Protein AF-A0AAJ1X302-F1 (afdb_monomer_lite)

Sequence (170 aa):
MLLPDTAALRALATTYHDRAADLRDEAAALVARAAGAPWQGAAAEAMRAAAQAAADRMHATADGHTDTGAALTQHAAQVEATLELIAGLRQRFLELAASVGATLVDVAGDVLDAAGALGDTAGDAVGGLGELVGLGGDDAAAELRERLSRIRVPAPGDPAWLDLDVPGLR

Foldseek 3Di:
DDQDDLVVLLVLLVVLLVQLVVLLVVLVVLLVVLVPDPDDDPVSVVSNVVSNVSSVVSNVSSVVSNVSSVVSNVVSVVSVVVVVVVVVVVVVVVVVVVVVVVVVVVVVVVVVVVVVVVVVVPPDDPPCVVVVVVDDPPNVVVVV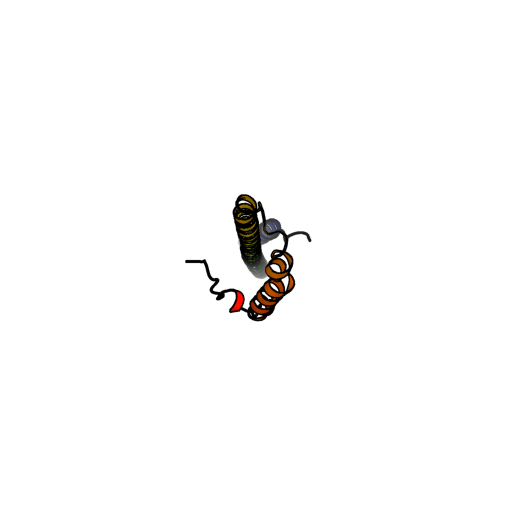VVVVVPPPDDDPPDPVVVVDDDPPDD

Structure (mmCIF, N/CA/C/O backbone):
data_AF-A0AAJ1X302-F1
#
_entry.id   AF-A0AAJ1X302-F1
#
loop_
_atom_site.group_PDB
_atom_site.id
_atom_site.type_symbol
_atom_site.label_atom_id
_atom_site.label_alt_id
_atom_site.label_comp_id
_atom_site.label_asym_id
_atom_site.label_entity_id
_atom_site.label_seq_id
_atom_site.pdbx_PDB_ins_code
_atom_site.Cartn_x
_atom_site.Cartn_y
_atom_site.Cartn_z
_atom_site.occupancy
_atom_site.B_iso_or_equiv
_atom_site.auth_seq_id
_atom_site.auth_comp_id
_atom_site.auth_asym_id
_atom_site.auth_atom_id
_atom_site.pdbx_PDB_model_num
ATOM 1 N N . MET A 1 1 ? 14.353 13.727 -20.795 1.00 42.53 1 MET A N 1
ATOM 2 C CA . MET A 1 1 ? 13.364 12.764 -20.271 1.00 42.53 1 MET A CA 1
ATOM 3 C C . MET A 1 1 ? 13.966 12.168 -19.010 1.00 42.53 1 MET A C 1
ATOM 5 O O . MET A 1 1 ? 15.014 11.548 -19.117 1.00 42.53 1 MET A O 1
ATOM 9 N N . LEU A 1 2 ? 13.411 12.457 -17.832 1.00 50.25 2 LEU A N 1
ATOM 10 C CA . LEU A 1 2 ? 13.820 11.784 -16.594 1.00 50.25 2 LEU A CA 1
ATOM 11 C C . LEU A 1 2 ? 13.250 10.364 -16.642 1.00 50.25 2 LEU A C 1
ATOM 13 O O . LEU A 1 2 ? 12.059 10.207 -16.907 1.00 50.25 2 LEU A O 1
ATOM 17 N N . LEU A 1 3 ? 14.092 9.346 -16.461 1.00 65.75 3 LEU A N 1
ATOM 18 C CA . LEU A 1 3 ? 13.602 7.982 -16.278 1.00 65.75 3 LEU A CA 1
ATOM 19 C C . LEU A 1 3 ? 12.711 7.924 -15.021 1.00 65.75 3 LEU A C 1
ATOM 21 O O . LEU A 1 3 ? 12.997 8.633 -14.053 1.00 65.75 3 LEU A O 1
ATOM 25 N N . PRO A 1 4 ? 11.643 7.112 -15.024 1.00 75.88 4 PRO A N 1
ATOM 26 C CA . PRO A 1 4 ? 10.835 6.885 -13.832 1.00 75.88 4 PRO A CA 1
ATOM 27 C C . PRO A 1 4 ? 11.677 6.232 -12.724 1.00 75.88 4 PRO A C 1
ATOM 29 O O . PRO A 1 4 ? 12.363 5.239 -12.963 1.00 75.88 4 PRO A O 1
ATOM 32 N N . ASP A 1 5 ? 11.622 6.795 -11.515 1.00 90.44 5 ASP A N 1
ATOM 33 C CA . ASP A 1 5 ? 12.376 6.317 -10.351 1.00 90.44 5 ASP A CA 1
ATOM 34 C C . ASP A 1 5 ? 11.626 5.171 -9.651 1.00 90.44 5 ASP A C 1
ATOM 36 O O . ASP A 1 5 ? 10.766 5.372 -8.787 1.00 90.44 5 ASP A O 1
ATOM 40 N N . THR A 1 6 ? 11.935 3.938 -10.051 1.00 94.00 6 THR A N 1
ATOM 41 C CA . THR A 1 6 ? 11.319 2.727 -9.487 1.00 94.00 6 THR A CA 1
ATOM 42 C C . THR A 1 6 ? 11.787 2.450 -8.059 1.00 94.00 6 THR A C 1
ATOM 44 O O . THR A 1 6 ? 11.059 1.817 -7.291 1.00 94.00 6 THR A O 1
ATOM 47 N N . ALA A 1 7 ? 12.953 2.968 -7.658 1.00 93.31 7 ALA A N 1
ATOM 48 C CA . ALA A 1 7 ? 13.430 2.882 -6.283 1.00 93.31 7 ALA A CA 1
ATOM 49 C C . ALA A 1 7 ? 12.582 3.763 -5.356 1.00 93.31 7 ALA A C 1
ATOM 51 O O . ALA A 1 7 ? 12.164 3.299 -4.294 1.00 93.31 7 ALA A O 1
ATOM 52 N N . ALA A 1 8 ? 12.239 4.981 -5.786 1.00 94.56 8 ALA A N 1
ATOM 53 C CA . ALA A 1 8 ? 11.316 5.848 -5.055 1.00 94.56 8 ALA A CA 1
ATOM 54 C C . ALA A 1 8 ? 9.921 5.216 -4.901 1.00 94.56 8 ALA A C 1
ATOM 56 O O . ALA A 1 8 ? 9.347 5.264 -3.812 1.00 94.56 8 ALA A O 1
ATOM 57 N N . LEU A 1 9 ? 9.392 4.565 -5.947 1.00 94.75 9 LEU A N 1
ATOM 58 C CA . LEU A 1 9 ? 8.108 3.849 -5.868 1.00 94.75 9 LEU A CA 1
ATOM 59 C C . LEU A 1 9 ? 8.138 2.710 -4.841 1.00 94.75 9 LEU A C 1
ATOM 61 O O . LEU A 1 9 ? 7.193 2.560 -4.067 1.00 94.75 9 LEU A O 1
ATOM 65 N N . ARG A 1 10 ? 9.227 1.934 -4.791 1.00 96.38 10 ARG A N 1
ATOM 66 C CA . ARG A 1 10 ? 9.392 0.874 -3.784 1.00 96.38 10 ARG A CA 1
ATOM 67 C C . ARG A 1 10 ? 9.532 1.422 -2.371 1.00 96.38 10 ARG A C 1
ATOM 69 O O . ARG A 1 10 ? 8.910 0.890 -1.462 1.00 96.38 10 ARG A O 1
ATOM 76 N N . ALA A 1 11 ? 10.305 2.489 -2.182 1.00 96.88 11 ALA A N 1
ATOM 77 C CA . ALA A 1 11 ? 10.436 3.130 -0.875 1.00 96.88 11 ALA A CA 1
ATOM 78 C C . ALA A 1 11 ? 9.080 3.652 -0.368 1.00 96.88 11 ALA A C 1
ATOM 80 O O . ALA A 1 11 ? 8.740 3.501 0.810 1.00 96.88 11 ALA A O 1
ATOM 81 N N . LEU A 1 12 ? 8.269 4.210 -1.271 1.00 97.50 12 LEU A N 1
ATOM 82 C CA . LEU A 1 12 ? 6.906 4.618 -0.956 1.00 97.50 12 LEU A CA 1
ATOM 83 C C . LEU A 1 12 ? 6.019 3.414 -0.609 1.00 97.50 12 LEU A C 1
ATOM 85 O O . LEU A 1 12 ? 5.278 3.481 0.368 1.00 97.50 12 LEU A O 1
ATOM 89 N N . ALA A 1 13 ? 6.120 2.304 -1.346 1.00 97.88 13 ALA A N 1
ATOM 90 C CA . ALA A 1 13 ? 5.398 1.070 -1.032 1.00 97.88 13 ALA A CA 1
ATOM 91 C C . ALA A 1 13 ? 5.735 0.540 0.373 1.00 97.88 13 ALA A C 1
ATOM 93 O O . ALA A 1 13 ? 4.824 0.248 1.147 1.00 97.88 13 ALA A O 1
ATOM 94 N N . THR A 1 14 ? 7.022 0.497 0.736 1.00 97.88 14 THR A N 1
ATOM 95 C CA . THR A 1 14 ? 7.468 0.142 2.094 1.00 97.88 14 THR A CA 1
ATOM 96 C C . THR A 1 14 ? 6.849 1.066 3.136 1.00 97.88 14 THR A C 1
ATOM 98 O O . THR A 1 14 ? 6.294 0.591 4.118 1.00 97.88 14 THR A O 1
ATOM 101 N N . THR A 1 15 ? 6.836 2.378 2.877 1.00 98.38 15 THR A N 1
ATOM 102 C CA . THR A 1 15 ? 6.214 3.353 3.786 1.00 98.38 15 THR A CA 1
ATOM 103 C C . THR A 1 15 ? 4.730 3.046 4.017 1.00 98.38 15 THR A C 1
ATOM 105 O O . THR A 1 15 ? 4.259 3.118 5.148 1.00 98.38 15 THR A O 1
ATOM 108 N N . TYR A 1 16 ? 3.976 2.679 2.977 1.00 98.31 16 TYR A N 1
ATOM 109 C CA . TYR A 1 16 ? 2.571 2.284 3.127 1.00 98.31 16 TYR A CA 1
ATOM 110 C C . TYR A 1 16 ? 2.404 1.004 3.956 1.00 98.31 16 TYR A C 1
ATOM 112 O O . TYR A 1 16 ? 1.493 0.932 4.780 1.00 98.31 16 TYR A O 1
ATOM 120 N N . HIS A 1 17 ? 3.282 0.015 3.776 1.00 97.69 17 HIS A N 1
ATOM 121 C CA . HIS A 1 17 ? 3.260 -1.207 4.580 1.00 97.69 17 HIS A CA 1
ATOM 122 C C . HIS A 1 17 ? 3.569 -0.937 6.055 1.00 97.69 17 HIS A C 1
ATOM 124 O O . HIS A 1 17 ? 2.838 -1.427 6.916 1.00 97.69 17 HIS A O 1
ATOM 130 N N . ASP A 1 18 ? 4.568 -0.102 6.341 1.00 98.25 18 ASP A N 1
ATOM 131 C CA . ASP A 1 18 ? 4.910 0.298 7.708 1.00 98.25 18 ASP A CA 1
ATOM 132 C C . ASP A 1 18 ? 3.732 1.029 8.368 1.00 98.25 18 ASP A C 1
ATOM 134 O O . ASP A 1 18 ? 3.315 0.684 9.469 1.00 98.25 18 ASP A O 1
ATOM 138 N N . ARG A 1 19 ? 3.090 1.964 7.652 1.00 98.44 19 ARG A N 1
ATOM 139 C CA . ARG A 1 19 ? 1.897 2.668 8.157 1.00 98.44 19 ARG A CA 1
ATOM 140 C C . ARG A 1 19 ? 0.708 1.747 8.391 1.00 98.44 19 ARG A C 1
ATOM 142 O O . ARG A 1 19 ? -0.058 1.962 9.327 1.00 98.44 19 ARG A O 1
ATOM 149 N N . ALA A 1 20 ? 0.535 0.726 7.558 1.00 98.56 20 ALA A N 1
ATOM 150 C CA . ALA A 1 20 ? -0.490 -0.282 7.779 1.00 98.56 20 ALA A CA 1
ATOM 151 C C . ALA A 1 20 ? -0.211 -1.115 9.041 1.00 98.56 20 ALA A C 1
ATOM 153 O O . ALA A 1 20 ? -1.151 -1.474 9.747 1.00 98.56 20 ALA A O 1
ATOM 154 N N . ALA A 1 21 ? 1.056 -1.431 9.329 1.00 98.50 21 ALA A N 1
ATOM 155 C CA . ALA A 1 21 ? 1.445 -2.120 10.558 1.00 98.50 21 ALA A CA 1
ATOM 156 C C . ALA A 1 21 ? 1.204 -1.236 11.793 1.00 98.50 21 ALA A C 1
ATOM 158 O O . ALA A 1 21 ? 0.497 -1.671 12.701 1.00 98.50 21 ALA A O 1
ATOM 159 N N . ASP A 1 22 ? 1.659 0.023 11.760 1.00 98.69 22 ASP A N 1
ATOM 160 C CA . ASP A 1 22 ? 1.434 1.012 12.826 1.00 98.69 22 ASP A CA 1
ATOM 161 C C . ASP A 1 22 ? -0.061 1.111 13.192 1.00 98.69 22 ASP A C 1
ATOM 163 O O . ASP A 1 22 ? -0.441 1.025 14.359 1.00 98.69 22 ASP A O 1
ATOM 167 N N . LEU A 1 23 ? -0.940 1.225 12.187 1.00 98.69 23 LEU A N 1
ATOM 168 C CA . LEU A 1 23 ? -2.390 1.319 12.396 1.00 98.69 23 LEU A CA 1
ATOM 169 C C . LEU A 1 23 ? -2.988 0.072 13.059 1.00 98.69 23 LEU A C 1
ATOM 171 O O . LEU A 1 23 ? -3.909 0.193 13.870 1.00 98.69 23 LEU A O 1
ATOM 175 N N . ARG A 1 24 ? -2.499 -1.124 12.713 1.00 98.69 24 ARG A N 1
ATOM 176 C CA . ARG A 1 24 ? -2.963 -2.385 13.316 1.00 98.69 24 ARG A CA 1
ATOM 177 C C . ARG A 1 24 ? -2.517 -2.489 14.774 1.00 98.69 24 ARG A C 1
ATOM 179 O O . ARG A 1 24 ? -3.318 -2.877 15.627 1.00 98.69 24 ARG A O 1
ATOM 186 N N . ASP A 1 25 ? -1.295 -2.065 15.076 1.00 98.75 25 ASP A N 1
ATOM 187 C CA . ASP A 1 25 ? -0.777 -2.025 16.444 1.00 98.75 25 ASP A CA 1
ATOM 188 C C . ASP A 1 25 ? -1.533 -0.998 17.304 1.00 98.75 25 ASP A C 1
ATOM 190 O O . ASP A 1 25 ? -1.937 -1.296 18.433 1.00 98.75 25 ASP A O 1
ATOM 194 N N . GLU A 1 26 ? -1.810 0.191 16.763 1.00 98.75 26 GLU A N 1
ATOM 195 C CA . GLU A 1 26 ? -2.616 1.215 17.435 1.00 98.75 26 GLU A CA 1
ATOM 196 C C . GLU A 1 26 ? -4.054 0.746 17.701 1.00 98.75 26 GLU A C 1
ATOM 198 O O . GLU A 1 26 ? -4.583 0.960 18.801 1.00 98.75 26 GLU A O 1
ATOM 203 N N . ALA A 1 27 ? -4.674 0.068 16.730 1.00 98.75 27 ALA A N 1
ATOM 204 C CA . ALA A 1 27 ? -6.004 -0.518 16.860 1.00 98.75 27 ALA A CA 1
ATOM 205 C C . ALA A 1 27 ? -6.046 -1.572 17.979 1.00 98.75 27 ALA A C 1
ATOM 207 O O . ALA A 1 27 ? -6.908 -1.512 18.864 1.00 98.75 27 ALA A O 1
ATOM 208 N N . ALA A 1 28 ? -5.071 -2.485 18.003 1.00 98.75 28 ALA A N 1
ATOM 209 C CA . ALA A 1 28 ? -4.937 -3.489 19.053 1.00 98.75 28 ALA A CA 1
ATOM 210 C C . ALA A 1 28 ? -4.730 -2.843 20.434 1.00 98.75 28 ALA A C 1
ATOM 212 O O . ALA A 1 28 ? -5.397 -3.207 21.408 1.00 98.75 28 ALA A O 1
ATOM 213 N N . ALA A 1 29 ? -3.867 -1.828 20.522 1.00 98.75 29 ALA A N 1
ATOM 214 C CA . ALA A 1 29 ? -3.612 -1.098 21.758 1.00 98.75 29 ALA A CA 1
ATOM 215 C C . ALA A 1 29 ? -4.848 -0.330 22.257 1.00 98.75 29 ALA A C 1
ATOM 217 O O . ALA A 1 29 ? -5.048 -0.198 23.467 1.00 98.75 29 ALA A O 1
ATOM 218 N N . LEU A 1 30 ? -5.675 0.211 21.358 1.00 98.62 30 LEU A N 1
ATOM 219 C CA . LEU A 1 30 ? -6.929 0.880 21.711 1.00 98.62 30 LEU A CA 1
ATOM 220 C C . LEU A 1 30 ? -7.925 -0.099 22.337 1.00 98.62 30 LEU A C 1
ATOM 222 O O . LEU A 1 30 ? -8.454 0.174 23.418 1.00 98.62 30 LEU A O 1
ATOM 226 N N . VAL A 1 31 ? -8.140 -1.246 21.692 1.00 98.69 31 VAL A N 1
ATOM 227 C CA . VAL A 1 31 ? -9.042 -2.297 22.182 1.00 98.69 31 VAL A CA 1
ATOM 228 C C . VAL A 1 31 ? -8.560 -2.832 23.529 1.00 98.69 31 VAL A C 1
ATOM 230 O O . VAL A 1 31 ? -9.347 -2.914 24.473 1.00 98.69 31 VAL A O 1
ATOM 233 N N . ALA A 1 32 ? -7.261 -3.106 23.667 1.00 98.56 32 ALA A N 1
ATOM 234 C CA . ALA A 1 32 ? -6.673 -3.582 24.917 1.00 9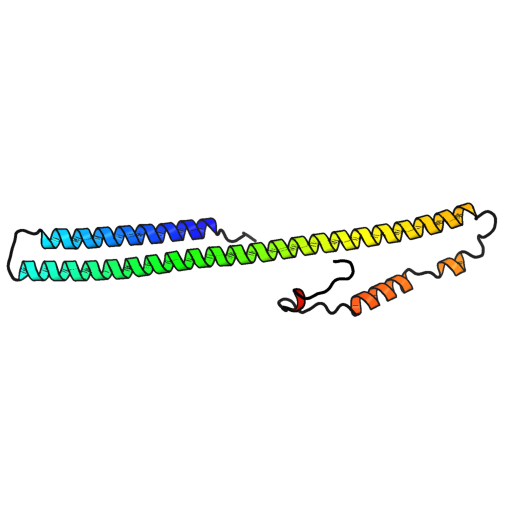8.56 32 ALA A CA 1
ATOM 235 C C . ALA A 1 32 ? -6.862 -2.580 26.070 1.00 98.56 32 ALA A C 1
ATOM 237 O O . ALA A 1 32 ? -7.264 -2.965 27.170 1.00 98.56 32 ALA A O 1
ATOM 238 N N . ARG A 1 33 ? -6.643 -1.280 25.823 1.00 98.31 33 ARG A N 1
ATOM 239 C CA . ARG A 1 33 ? -6.872 -0.223 26.824 1.00 98.31 33 ARG A CA 1
ATOM 240 C C . ARG A 1 33 ? -8.342 -0.112 27.224 1.00 98.31 33 ARG A C 1
ATOM 242 O O . ARG A 1 33 ? -8.636 0.034 28.408 1.00 98.31 33 ARG A O 1
ATOM 249 N N . ALA A 1 34 ? -9.262 -0.201 26.264 1.00 98.12 34 ALA A N 1
ATOM 250 C CA . ALA A 1 34 ? -10.696 -0.157 26.539 1.00 98.12 34 ALA A CA 1
ATOM 251 C C . ALA A 1 34 ? -11.172 -1.385 27.339 1.00 98.12 34 ALA A C 1
ATOM 253 O O . ALA A 1 34 ? -11.989 -1.254 28.254 1.00 98.12 34 ALA A O 1
ATOM 254 N N . ALA A 1 35 ? -10.636 -2.568 27.033 1.00 97.31 35 ALA A N 1
ATOM 255 C CA . ALA A 1 35 ? -10.924 -3.802 27.757 1.00 97.31 35 ALA A CA 1
ATOM 256 C C . ALA A 1 35 ? -10.367 -3.782 29.192 1.00 97.31 35 ALA A C 1
ATOM 258 O O . ALA A 1 35 ? -11.039 -4.244 30.112 1.00 97.31 35 ALA A O 1
ATOM 259 N N . GLY A 1 36 ? -9.178 -3.204 29.393 1.00 97.25 36 GLY A N 1
ATOM 260 C CA . GLY A 1 36 ? -8.514 -3.108 30.697 1.00 97.25 36 GLY A CA 1
ATOM 261 C C . GLY A 1 36 ? -9.070 -2.040 31.649 1.00 97.25 36 GLY A C 1
ATOM 262 O O . GLY A 1 36 ? -8.591 -1.930 32.777 1.00 97.25 36 GLY A O 1
ATOM 263 N N . ALA A 1 37 ? -10.053 -1.236 31.232 1.00 95.81 37 ALA A N 1
ATOM 264 C CA . ALA A 1 37 ? -10.625 -0.197 32.083 1.00 95.81 37 ALA A CA 1
ATOM 265 C C . ALA A 1 37 ? -11.372 -0.807 33.295 1.00 95.81 37 ALA A C 1
ATOM 267 O O . ALA A 1 37 ? -12.234 -1.669 33.104 1.00 95.81 37 ALA A O 1
ATOM 268 N N . PRO A 1 38 ? -11.111 -0.341 34.535 1.00 96.19 38 PRO A N 1
ATOM 269 C CA . PRO A 1 38 ? -11.587 -1.003 35.757 1.00 96.19 38 PRO A CA 1
ATOM 270 C C . PRO A 1 38 ? -13.075 -0.771 36.063 1.00 96.19 38 PRO A C 1
ATOM 272 O O . PRO A 1 38 ? -13.654 -1.459 36.904 1.00 96.19 38 PRO A O 1
ATOM 275 N N . TRP A 1 39 ? -13.701 0.215 35.420 1.00 93.56 39 TRP A N 1
ATOM 276 C CA . TRP A 1 39 ? -15.107 0.547 35.634 1.00 93.56 39 TRP A CA 1
ATOM 277 C C . TRP A 1 39 ? -16.064 -0.339 34.823 1.00 93.56 39 TRP A C 1
ATOM 279 O O . TRP A 1 39 ? -15.715 -0.901 33.784 1.00 93.56 39 TRP A O 1
ATOM 289 N N . GLN A 1 40 ? -17.292 -0.474 35.318 1.00 96.62 40 GLN A N 1
ATOM 290 C CA . GLN A 1 40 ? -18.312 -1.374 34.775 1.00 96.62 40 GLN A CA 1
ATOM 291 C C . GLN A 1 40 ? -19.645 -0.643 34.574 1.00 96.62 40 GLN A C 1
ATOM 293 O O . GLN A 1 40 ? -19.843 0.467 35.066 1.00 96.62 40 GLN A O 1
ATOM 298 N N . GLY A 1 41 ? -20.569 -1.289 33.860 1.00 97.50 41 GLY A N 1
ATOM 299 C CA . GLY A 1 41 ? -21.903 -0.767 33.560 1.00 97.50 41 GLY A CA 1
ATOM 300 C C . GLY A 1 41 ? -22.055 -0.296 32.113 1.00 97.50 41 GLY A C 1
ATOM 301 O O . GLY A 1 41 ? -21.147 -0.436 31.295 1.00 97.50 41 GLY A O 1
ATOM 302 N N . ALA A 1 42 ? -23.220 0.272 31.797 1.00 97.81 42 ALA A N 1
ATOM 303 C CA . ALA A 1 42 ? -23.598 0.620 30.424 1.00 97.81 42 ALA A CA 1
ATOM 304 C C . ALA A 1 42 ? -22.616 1.593 29.743 1.00 97.81 42 ALA A C 1
ATOM 306 O O . ALA A 1 42 ? -22.333 1.451 28.558 1.00 97.81 42 ALA A O 1
ATOM 307 N N . ALA A 1 43 ? -22.050 2.546 30.492 1.00 96.06 43 ALA A N 1
ATOM 308 C CA . ALA A 1 43 ? -21.058 3.480 29.960 1.00 96.06 43 ALA A CA 1
ATOM 309 C C . ALA A 1 43 ? -19.738 2.784 29.577 1.00 96.06 43 ALA A C 1
ATOM 311 O O . ALA A 1 43 ? -19.159 3.091 28.536 1.00 96.06 43 ALA A O 1
ATOM 312 N N . ALA A 1 44 ? -19.283 1.820 30.385 1.00 97.06 44 ALA A N 1
ATOM 313 C CA . ALA A 1 44 ? -18.084 1.042 30.084 1.00 97.06 44 ALA A CA 1
ATOM 314 C C . ALA A 1 44 ? -18.289 0.165 28.839 1.00 97.06 44 ALA A C 1
ATOM 316 O O . ALA A 1 44 ? -17.400 0.079 27.997 1.00 97.06 44 ALA A O 1
ATOM 317 N N . GLU A 1 45 ? -19.475 -0.428 28.690 1.00 98.06 45 GLU A N 1
ATOM 318 C CA . GLU A 1 45 ? -19.819 -1.220 27.507 1.00 98.06 45 GLU A CA 1
ATOM 319 C C . GLU A 1 45 ? -19.886 -0.362 26.238 1.00 98.06 45 GLU A C 1
ATOM 321 O O . GLU A 1 45 ? -19.277 -0.701 25.226 1.00 98.06 45 GLU A O 1
ATOM 326 N N . ALA A 1 46 ? -20.530 0.807 26.312 1.00 98.19 46 ALA A N 1
ATOM 327 C CA . ALA A 1 46 ? -20.574 1.754 25.200 1.00 98.19 46 ALA A CA 1
ATOM 328 C C . ALA A 1 46 ? -19.168 2.211 24.770 1.00 98.19 46 ALA A C 1
ATOM 330 O O . ALA A 1 46 ? -18.881 2.299 23.578 1.00 98.19 46 ALA A O 1
ATOM 331 N N . MET A 1 47 ? -18.270 2.454 25.730 1.00 98.19 47 MET A N 1
ATOM 332 C CA . MET A 1 47 ? -16.872 2.794 25.454 1.00 98.19 47 MET A CA 1
ATOM 333 C C . MET A 1 47 ? -16.131 1.646 24.749 1.00 98.19 47 MET A C 1
ATOM 335 O O . MET A 1 47 ? -15.423 1.899 23.775 1.00 98.19 47 MET A O 1
ATOM 339 N N . ARG A 1 48 ? -16.286 0.394 25.202 1.00 98.50 48 ARG A N 1
ATOM 340 C CA . ARG A 1 48 ? -15.654 -0.775 24.558 1.00 98.50 48 ARG A CA 1
ATOM 341 C C . ARG A 1 48 ? -16.170 -0.989 23.140 1.00 98.50 48 ARG A C 1
ATOM 343 O O . ARG A 1 48 ? -15.366 -1.177 22.232 1.00 98.50 48 ARG A O 1
ATOM 350 N N . ALA A 1 49 ? -17.481 -0.875 22.933 1.00 98.38 49 ALA A N 1
ATOM 351 C CA . ALA A 1 49 ? -18.081 -0.945 21.604 1.00 98.38 49 ALA A CA 1
ATOM 352 C C . ALA A 1 49 ? -17.558 0.173 20.682 1.00 98.38 49 ALA A C 1
ATOM 354 O O . ALA A 1 49 ? -17.216 -0.079 19.527 1.00 98.38 49 ALA A O 1
ATOM 355 N N . ALA A 1 50 ? -17.424 1.401 21.196 1.00 98.56 50 ALA A N 1
ATOM 356 C CA . ALA A 1 50 ? -16.856 2.516 20.441 1.00 98.56 50 ALA A CA 1
ATOM 357 C C . ALA A 1 50 ? -15.372 2.299 20.091 1.00 98.56 50 ALA A C 1
ATOM 359 O O . ALA A 1 50 ? -14.956 2.623 18.977 1.00 98.56 50 ALA A O 1
ATOM 360 N N . ALA A 1 51 ? -14.586 1.733 21.012 1.00 98.62 51 ALA A N 1
ATOM 361 C CA . ALA A 1 51 ? -13.188 1.379 20.779 1.00 98.62 51 ALA A CA 1
ATOM 362 C C . ALA A 1 51 ? -13.050 0.296 19.702 1.00 98.62 51 ALA A C 1
ATOM 364 O O . ALA A 1 51 ? -12.231 0.449 18.799 1.00 98.62 51 ALA A O 1
ATOM 365 N N . GLN A 1 52 ? -13.896 -0.739 19.742 1.00 98.69 52 GLN A N 1
ATOM 366 C CA . GLN A 1 52 ? -13.923 -1.774 18.710 1.00 98.69 52 GLN A CA 1
ATOM 367 C C . GLN A 1 52 ? -14.271 -1.183 17.340 1.00 98.69 52 GLN A C 1
ATOM 369 O O . GLN A 1 52 ? -13.529 -1.368 16.383 1.00 98.69 52 GLN A O 1
ATOM 374 N N . ALA A 1 53 ? -15.326 -0.369 17.257 1.00 98.75 53 ALA A N 1
ATOM 375 C CA . ALA A 1 53 ? -15.708 0.275 16.002 1.00 98.75 53 ALA A CA 1
ATOM 376 C C . ALA A 1 53 ? -14.611 1.208 15.451 1.00 98.75 53 ALA A C 1
ATOM 378 O O . ALA A 1 53 ? -14.500 1.396 14.239 1.00 98.75 53 ALA A O 1
ATOM 379 N N . ALA A 1 54 ? -13.819 1.841 16.322 1.00 98.69 54 ALA A N 1
ATOM 380 C CA . ALA A 1 54 ? -12.665 2.636 15.910 1.00 98.69 54 ALA A CA 1
ATOM 381 C C . ALA A 1 54 ? -11.516 1.763 15.386 1.00 98.69 54 ALA A C 1
ATOM 383 O O . ALA A 1 54 ? -10.960 2.088 14.338 1.00 98.69 54 ALA A O 1
ATOM 384 N N . ALA A 1 55 ? -11.216 0.651 16.058 1.00 98.75 55 ALA A N 1
ATOM 385 C CA . ALA A 1 55 ? -10.231 -0.327 15.606 1.00 98.75 55 ALA A CA 1
ATOM 386 C C . ALA A 1 55 ? -10.597 -0.923 14.237 1.00 98.75 55 ALA A C 1
ATOM 388 O O . ALA A 1 55 ? -9.745 -0.993 13.356 1.00 98.75 55 ALA A O 1
ATOM 389 N N . ASP A 1 56 ? -11.872 -1.237 14.002 1.00 98.75 56 ASP A N 1
ATOM 390 C CA . ASP A 1 56 ? -12.335 -1.760 12.711 1.00 98.75 56 ASP A CA 1
ATOM 391 C C . ASP A 1 56 ? -12.087 -0.757 11.564 1.00 98.75 56 ASP A C 1
ATOM 393 O O . ASP A 1 56 ? -11.665 -1.137 10.471 1.00 98.75 56 ASP A O 1
ATOM 397 N N . ARG A 1 57 ? -12.273 0.550 11.812 1.00 98.75 57 ARG A N 1
ATOM 398 C CA . ARG A 1 57 ? -11.946 1.605 10.830 1.00 98.75 57 ARG A CA 1
ATOM 399 C C . ARG A 1 57 ? -10.442 1.741 10.587 1.00 98.75 57 ARG A C 1
ATOM 401 O O . ARG A 1 57 ? -10.032 1.997 9.453 1.00 98.75 57 ARG A O 1
ATOM 408 N N . MET A 1 58 ? -9.625 1.588 11.630 1.00 98.75 58 MET A N 1
ATOM 409 C CA . MET A 1 58 ? -8.164 1.574 11.501 1.00 98.75 58 MET A CA 1
ATOM 410 C C . MET A 1 58 ? -7.699 0.378 10.666 1.00 98.75 58 MET A C 1
ATOM 412 O O . MET A 1 58 ? -6.896 0.564 9.758 1.00 98.75 58 MET A O 1
ATOM 416 N N . HIS A 1 59 ? -8.263 -0.814 10.888 1.00 98.75 59 HIS A N 1
ATOM 417 C CA . HIS A 1 59 ? -7.980 -1.999 10.073 1.00 98.75 59 HIS A CA 1
ATOM 418 C C . HIS A 1 59 ? -8.361 -1.795 8.606 1.00 98.75 59 HIS A C 1
ATOM 420 O O . HIS A 1 59 ? -7.519 -1.997 7.738 1.00 98.75 59 HIS A O 1
ATOM 426 N N . ALA A 1 60 ? -9.565 -1.288 8.322 1.00 98.69 60 ALA A N 1
ATOM 427 C CA . ALA A 1 60 ? -9.975 -0.992 6.947 1.00 98.69 60 ALA A CA 1
ATOM 428 C C . ALA A 1 60 ? -9.026 0.004 6.246 1.00 98.69 60 ALA A C 1
ATOM 430 O O . ALA A 1 60 ? -8.746 -0.115 5.054 1.00 98.69 60 ALA A O 1
ATOM 431 N N . THR A 1 61 ? -8.495 0.977 6.992 1.00 98.56 61 THR A N 1
ATOM 432 C CA . THR A 1 61 ? -7.510 1.940 6.473 1.00 98.56 61 THR A CA 1
ATOM 433 C C . THR A 1 61 ? -6.148 1.276 6.237 1.00 98.56 61 THR A C 1
ATOM 435 O O . THR A 1 61 ? -5.524 1.503 5.200 1.00 98.56 61 THR A O 1
ATOM 438 N N . ALA A 1 62 ? -5.700 0.424 7.162 1.00 98.62 62 ALA A N 1
ATOM 439 C CA . ALA A 1 62 ? -4.470 -0.355 7.032 1.00 98.62 62 ALA A CA 1
ATOM 440 C C . ALA A 1 62 ? -4.512 -1.316 5.833 1.00 98.62 62 ALA A C 1
ATOM 442 O O . ALA A 1 62 ? -3.509 -1.487 5.137 1.00 98.62 62 ALA A O 1
ATOM 443 N N . ASP A 1 63 ? -5.669 -1.911 5.555 1.00 98.50 63 ASP A N 1
ATOM 444 C CA . ASP A 1 63 ? -5.875 -2.756 4.379 1.00 98.50 63 ASP A CA 1
ATOM 445 C C . ASP A 1 63 ? -5.751 -1.926 3.097 1.00 98.50 63 ASP A C 1
ATOM 447 O O . ASP A 1 63 ? -4.951 -2.270 2.230 1.00 98.50 63 ASP A O 1
ATOM 451 N N . GLY A 1 64 ? -6.378 -0.744 3.038 1.00 98.50 64 GLY A N 1
ATOM 452 C CA . GLY A 1 64 ? -6.195 0.184 1.915 1.00 98.50 64 GLY A CA 1
ATOM 453 C C . GLY A 1 64 ? -4.738 0.631 1.708 1.00 98.50 64 GLY A C 1
ATOM 454 O O . GLY A 1 64 ? -4.278 0.773 0.571 1.00 98.50 64 GLY A O 1
ATOM 455 N N . HIS A 1 65 ? -3.972 0.820 2.786 1.00 98.31 65 HIS A N 1
ATOM 456 C CA . HIS A 1 65 ? -2.529 1.072 2.701 1.00 98.31 65 HIS A CA 1
ATOM 457 C C . HIS A 1 65 ? -1.754 -0.142 2.181 1.00 98.31 65 HIS A C 1
ATOM 459 O O . HIS A 1 65 ? -0.872 0.016 1.339 1.00 98.31 65 HIS A O 1
ATOM 465 N N . THR A 1 66 ? -2.110 -1.346 2.623 1.00 98.31 66 THR A N 1
ATOM 466 C CA . THR A 1 66 ? -1.490 -2.593 2.155 1.00 98.31 66 THR A CA 1
ATOM 467 C C . THR A 1 66 ? -1.727 -2.787 0.654 1.00 98.31 66 THR A C 1
ATOM 469 O O . THR A 1 66 ? -0.774 -3.054 -0.080 1.00 98.31 66 THR A O 1
ATOM 472 N N . ASP A 1 67 ? -2.955 -2.556 0.186 1.00 98.12 67 ASP A N 1
ATOM 473 C CA . ASP A 1 67 ? -3.325 -2.632 -1.231 1.00 98.12 67 ASP A CA 1
ATOM 474 C C . ASP A 1 67 ? -2.578 -1.590 -2.069 1.00 98.12 67 ASP A C 1
ATOM 476 O O . ASP A 1 67 ? -2.042 -1.896 -3.135 1.00 98.12 67 ASP A O 1
ATOM 480 N N . THR A 1 68 ? -2.480 -0.357 -1.563 1.00 98.06 68 THR A N 1
ATOM 481 C CA . THR A 1 68 ? -1.727 0.717 -2.228 1.00 98.06 68 THR A CA 1
ATOM 482 C C . THR A 1 68 ? -0.240 0.366 -2.340 1.00 98.06 68 THR A C 1
ATOM 484 O O . THR A 1 68 ? 0.349 0.514 -3.412 1.00 98.06 68 THR A O 1
ATOM 487 N N . GLY A 1 69 ? 0.371 -0.145 -1.266 1.00 97.56 69 GLY A N 1
ATOM 488 C CA . GLY A 1 69 ? 1.763 -0.603 -1.272 1.00 97.56 69 GLY A CA 1
ATOM 489 C C . GLY A 1 69 ? 2.007 -1.742 -2.270 1.00 97.56 69 GLY A C 1
ATOM 490 O O . GLY A 1 69 ? 2.975 -1.709 -3.039 1.00 97.56 69 GLY A O 1
ATOM 491 N N . ALA A 1 70 ? 1.082 -2.703 -2.344 1.00 97.62 70 ALA A N 1
ATOM 492 C CA . ALA A 1 70 ? 1.138 -3.790 -3.316 1.00 97.62 70 ALA A CA 1
ATOM 493 C C . ALA A 1 70 ? 1.038 -3.275 -4.764 1.00 97.62 70 ALA A C 1
ATOM 495 O O . ALA A 1 70 ? 1.842 -3.666 -5.614 1.00 97.62 70 ALA A O 1
ATOM 496 N N . ALA A 1 71 ? 0.116 -2.348 -5.039 1.00 97.44 71 ALA A N 1
ATOM 497 C CA . ALA A 1 71 ? -0.050 -1.743 -6.360 1.00 97.44 71 ALA A CA 1
ATOM 498 C C . ALA A 1 71 ? 1.195 -0.953 -6.801 1.00 97.44 71 ALA A C 1
ATOM 500 O O . ALA A 1 71 ? 1.626 -1.067 -7.950 1.00 97.44 71 ALA A O 1
ATOM 501 N N . LEU A 1 72 ? 1.821 -0.200 -5.890 1.00 97.00 72 LEU A N 1
ATOM 502 C CA . LEU A 1 72 ? 3.070 0.519 -6.162 1.00 97.00 72 LEU A CA 1
ATOM 503 C C . LEU A 1 72 ? 4.223 -0.438 -6.482 1.00 97.00 72 LEU A C 1
ATOM 505 O O . LEU A 1 72 ? 4.959 -0.217 -7.444 1.00 97.00 72 LEU A O 1
ATOM 509 N N . THR A 1 73 ? 4.351 -1.525 -5.719 1.00 97.00 73 THR A N 1
ATOM 510 C CA . THR A 1 73 ? 5.351 -2.573 -5.971 1.00 97.00 73 THR A CA 1
ATOM 511 C C . THR A 1 73 ? 5.152 -3.216 -7.341 1.00 97.00 73 THR A C 1
ATOM 513 O O . THR A 1 73 ? 6.105 -3.358 -8.111 1.00 97.00 73 THR A O 1
ATOM 516 N N . GLN A 1 74 ? 3.908 -3.564 -7.674 1.00 97.00 74 GLN A N 1
ATOM 517 C CA . GLN A 1 74 ? 3.563 -4.129 -8.974 1.00 97.00 74 GLN A CA 1
ATOM 518 C C . GLN A 1 74 ? 3.890 -3.151 -10.108 1.00 97.00 74 GLN A C 1
ATOM 520 O O . GLN A 1 74 ? 4.476 -3.547 -11.115 1.00 97.00 74 GLN A O 1
ATOM 525 N N . HIS A 1 75 ? 3.548 -1.873 -9.942 1.00 94.56 75 HIS A N 1
ATOM 526 C CA . HIS A 1 75 ? 3.824 -0.853 -10.944 1.00 94.56 75 HIS A CA 1
ATOM 527 C C . HIS A 1 75 ? 5.329 -0.653 -11.158 1.00 94.56 75 HIS A C 1
ATOM 529 O O . HIS A 1 75 ? 5.781 -0.615 -12.301 1.00 94.56 75 HIS A O 1
ATOM 535 N N . ALA A 1 76 ? 6.125 -0.609 -10.085 1.00 95.69 76 ALA A N 1
ATOM 536 C CA . ALA A 1 76 ? 7.581 -0.535 -10.189 1.00 95.69 76 ALA A CA 1
ATOM 537 C C . ALA A 1 76 ? 8.153 -1.715 -10.997 1.00 95.69 76 ALA A C 1
ATOM 539 O O . ALA A 1 76 ? 8.980 -1.504 -11.881 1.00 95.69 76 ALA A O 1
ATOM 540 N N . ALA A 1 77 ? 7.659 -2.936 -10.766 1.00 95.06 77 ALA A N 1
ATOM 541 C CA . ALA A 1 77 ? 8.068 -4.115 -11.531 1.00 95.06 77 ALA A CA 1
ATOM 542 C C . ALA A 1 77 ? 7.674 -4.030 -13.020 1.00 95.06 77 ALA A C 1
ATOM 544 O O . ALA A 1 77 ? 8.461 -4.397 -13.890 1.00 95.06 77 ALA A O 1
ATOM 545 N N . GLN A 1 78 ? 6.482 -3.512 -13.334 1.00 95.12 78 GLN A N 1
ATOM 546 C CA . GLN A 1 78 ? 6.042 -3.305 -14.721 1.00 95.12 78 GLN A CA 1
ATOM 547 C C . GLN A 1 78 ? 6.902 -2.267 -15.453 1.00 95.12 78 GLN A C 1
ATOM 549 O O . GLN A 1 78 ? 7.245 -2.454 -16.624 1.00 95.12 78 GLN A O 1
ATOM 554 N N . VAL A 1 79 ? 7.265 -1.179 -14.768 1.00 94.38 79 VAL A N 1
ATOM 555 C CA . VAL A 1 79 ? 8.150 -0.147 -15.318 1.00 94.38 79 VAL A CA 1
ATOM 556 C C . VAL A 1 79 ? 9.523 -0.738 -15.621 1.00 94.38 79 VAL A C 1
ATOM 558 O O . VAL A 1 79 ? 10.027 -0.544 -16.723 1.00 94.38 79 VAL A O 1
ATOM 561 N N . GLU A 1 80 ? 10.105 -1.511 -14.705 1.00 93.00 80 GLU A N 1
ATOM 562 C CA . GLU A 1 80 ? 11.403 -2.159 -14.937 1.00 93.00 80 GLU A CA 1
ATOM 563 C C . GLU A 1 80 ? 11.370 -3.152 -16.088 1.00 93.00 80 GLU A C 1
ATOM 565 O O . GLU A 1 80 ? 12.245 -3.103 -16.947 1.00 93.00 80 GLU A O 1
ATOM 570 N N . ALA A 1 81 ? 10.332 -3.987 -16.170 1.00 92.75 81 ALA A N 1
ATOM 571 C CA . ALA A 1 81 ? 10.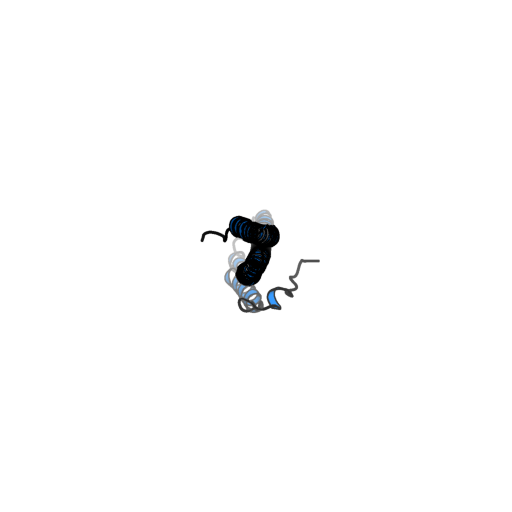158 -4.894 -17.299 1.00 92.75 81 ALA A CA 1
ATOM 572 C C . ALA A 1 81 ? 10.095 -4.128 -18.632 1.00 92.75 81 ALA A C 1
ATOM 574 O O . ALA A 1 81 ? 10.700 -4.536 -19.621 1.00 92.75 81 ALA A O 1
ATOM 575 N N . THR A 1 82 ? 9.416 -2.978 -18.658 1.00 92.81 82 THR A N 1
ATOM 576 C CA . THR A 1 82 ? 9.343 -2.124 -19.853 1.00 92.81 82 THR A CA 1
ATOM 577 C C . THR A 1 82 ? 10.703 -1.515 -20.202 1.00 92.81 82 THR A C 1
ATOM 579 O O . THR A 1 82 ? 11.079 -1.470 -21.373 1.00 92.81 82 THR A O 1
ATOM 582 N N . LEU A 1 83 ? 11.458 -1.053 -19.203 1.00 89.38 83 LEU A N 1
ATOM 583 C CA . LEU A 1 83 ? 12.796 -0.495 -19.405 1.00 89.38 83 LEU A CA 1
ATOM 584 C C . LEU A 1 83 ? 13.784 -1.546 -19.917 1.00 89.38 83 LEU A C 1
ATOM 586 O O . LEU A 1 83 ? 14.572 -1.239 -20.810 1.00 89.38 83 LEU A O 1
ATOM 590 N N . GLU A 1 84 ? 13.699 -2.776 -19.413 1.00 91.25 84 GLU A N 1
ATOM 591 C CA . GLU A 1 84 ? 14.508 -3.904 -19.879 1.00 91.25 84 GLU A CA 1
ATOM 592 C C . GLU A 1 84 ? 14.214 -4.228 -21.350 1.00 91.25 84 GLU A C 1
ATOM 594 O O . GLU A 1 84 ? 15.134 -4.364 -22.157 1.00 91.25 84 GLU A O 1
ATOM 599 N N . LEU A 1 85 ? 12.934 -4.249 -21.744 1.00 92.12 85 LEU A N 1
ATOM 600 C CA . LEU A 1 85 ? 12.549 -4.419 -23.148 1.00 92.12 85 LEU A CA 1
ATOM 601 C C . LEU A 1 85 ? 13.148 -3.316 -24.030 1.00 92.12 85 LEU A C 1
ATOM 603 O O . LEU A 1 85 ? 13.752 -3.612 -25.060 1.00 92.12 85 LEU A O 1
ATOM 607 N N . ILE A 1 86 ? 13.035 -2.049 -23.618 1.00 87.69 86 ILE A N 1
ATOM 608 C CA . ILE A 1 86 ? 13.607 -0.912 -24.355 1.00 87.69 86 ILE A CA 1
ATOM 609 C C . ILE A 1 86 ? 15.131 -1.044 -24.475 1.00 87.69 86 ILE A C 1
ATOM 611 O O . ILE A 1 86 ? 15.684 -0.786 -25.548 1.00 87.69 86 ILE A O 1
ATOM 615 N N . ALA A 1 87 ? 15.817 -1.450 -23.405 1.00 86.81 87 ALA A N 1
ATOM 616 C CA . ALA A 1 87 ? 17.259 -1.672 -23.417 1.00 86.81 87 ALA A CA 1
ATOM 617 C C . ALA A 1 87 ? 17.650 -2.798 -24.389 1.00 86.81 87 ALA A C 1
ATOM 619 O O . ALA A 1 87 ? 18.560 -2.611 -25.198 1.00 86.81 87 ALA A O 1
ATOM 620 N N . GLY A 1 88 ? 16.914 -3.913 -24.386 1.00 87.31 88 GLY A N 1
ATOM 621 C CA . GLY A 1 88 ? 17.112 -5.021 -25.322 1.00 87.31 88 GLY A CA 1
ATOM 622 C C . GLY A 1 88 ? 16.885 -4.618 -26.781 1.00 87.31 88 GLY A C 1
ATOM 623 O O . GLY A 1 88 ? 17.700 -4.935 -27.647 1.00 87.31 88 GLY A O 1
ATOM 624 N N . LEU A 1 89 ? 15.827 -3.852 -27.064 1.00 87.50 89 LEU A N 1
ATOM 625 C CA . LEU A 1 89 ? 15.586 -3.271 -28.389 1.00 87.50 89 LEU A CA 1
ATOM 626 C C . LEU A 1 89 ? 16.747 -2.366 -28.814 1.00 87.50 89 LEU A C 1
ATOM 628 O O . LEU A 1 89 ? 17.277 -2.526 -29.911 1.00 87.50 89 LEU A O 1
ATOM 632 N N . ARG A 1 90 ? 17.188 -1.450 -27.942 1.00 85.38 90 ARG A N 1
ATOM 633 C CA . ARG A 1 90 ? 18.324 -0.560 -28.218 1.00 85.38 90 ARG A CA 1
ATOM 634 C C . ARG A 1 90 ? 19.589 -1.347 -28.555 1.00 85.38 90 ARG A C 1
ATOM 636 O O . ARG A 1 90 ? 20.275 -0.985 -29.506 1.00 85.38 90 ARG A O 1
ATOM 643 N N . GLN A 1 91 ? 19.887 -2.399 -27.799 1.00 87.00 91 GLN A N 1
ATOM 644 C CA . GLN A 1 91 ? 21.055 -3.242 -28.037 1.00 87.00 91 GLN A CA 1
ATOM 645 C C . GLN A 1 91 ? 20.983 -3.924 -29.410 1.00 87.00 91 GLN A C 1
ATOM 647 O O . GLN A 1 91 ? 21.923 -3.807 -30.191 1.00 87.00 91 GLN A O 1
ATOM 652 N N . ARG A 1 92 ? 19.835 -4.518 -29.761 1.00 86.25 92 ARG A N 1
ATOM 653 C CA . ARG A 1 92 ? 19.614 -5.119 -31.090 1.00 86.25 92 ARG A CA 1
ATOM 654 C C . ARG A 1 92 ? 19.760 -4.105 -32.224 1.00 86.25 92 ARG A C 1
ATOM 656 O O . ARG A 1 92 ? 20.340 -4.418 -33.257 1.00 86.25 92 ARG A O 1
ATOM 663 N N . PHE A 1 93 ? 19.268 -2.877 -32.041 1.00 86.12 93 PHE A N 1
ATOM 664 C CA . PHE A 1 93 ? 19.460 -1.802 -33.019 1.00 86.12 93 PHE A CA 1
ATOM 665 C C . PHE A 1 93 ? 20.938 -1.435 -33.201 1.00 86.12 93 PHE A C 1
ATOM 667 O O . PHE A 1 93 ? 21.369 -1.208 -34.330 1.00 86.12 93 PHE A O 1
ATOM 674 N N . LEU A 1 94 ? 21.718 -1.379 -32.116 1.00 82.31 94 LEU A N 1
ATOM 675 C CA . LEU A 1 94 ? 23.157 -1.106 -32.187 1.00 82.31 94 LEU A CA 1
ATOM 676 C C . LEU A 1 94 ? 23.918 -2.246 -32.875 1.00 82.31 94 LEU A C 1
ATOM 678 O O . L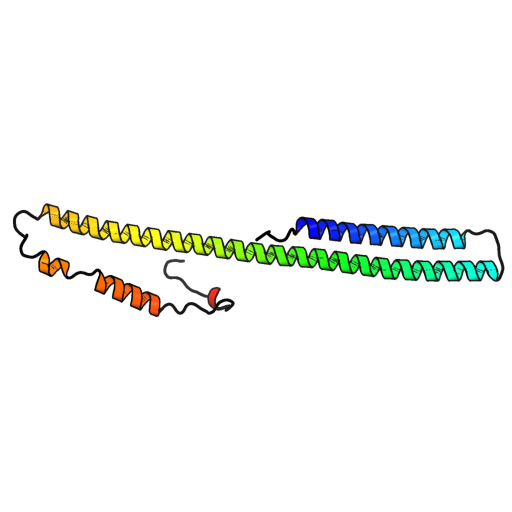EU A 1 94 ? 24.786 -1.978 -33.701 1.00 82.31 94 LEU A O 1
ATOM 682 N N . GLU A 1 95 ? 23.562 -3.497 -32.587 1.00 85.19 95 GLU A N 1
ATOM 683 C CA . GLU A 1 95 ? 24.118 -4.681 -33.255 1.00 85.19 95 GLU A CA 1
ATOM 684 C C . GLU A 1 95 ? 23.799 -4.684 -34.754 1.00 85.19 95 GLU A C 1
ATOM 686 O O . GLU A 1 95 ? 24.693 -4.889 -35.576 1.00 85.19 95 GLU A O 1
ATOM 691 N N . LEU A 1 96 ? 22.556 -4.366 -35.128 1.00 79.25 96 LEU A N 1
ATOM 692 C CA . LEU A 1 96 ? 22.147 -4.248 -36.527 1.00 79.25 96 LEU A CA 1
ATOM 693 C C . LEU A 1 96 ? 22.915 -3.133 -37.250 1.00 79.25 96 LEU A C 1
ATOM 695 O O . LEU A 1 96 ? 23.402 -3.334 -38.361 1.00 79.25 96 LEU A O 1
ATOM 699 N N . ALA A 1 97 ? 23.060 -1.965 -36.620 1.00 79.00 97 ALA A N 1
ATOM 700 C CA . ALA A 1 97 ? 23.815 -0.851 -37.186 1.00 79.00 97 ALA A CA 1
ATOM 701 C C . ALA A 1 97 ? 25.302 -1.200 -37.374 1.00 79.00 97 ALA A C 1
ATOM 703 O O . ALA A 1 97 ? 25.886 -0.864 -38.405 1.00 79.00 97 ALA A O 1
ATOM 704 N N . ALA A 1 98 ? 25.903 -1.908 -36.412 1.00 80.94 98 ALA A N 1
ATOM 705 C CA . ALA A 1 98 ? 27.278 -2.385 -36.511 1.00 80.94 98 ALA A CA 1
ATOM 706 C C . ALA A 1 98 ? 27.446 -3.420 -37.637 1.00 80.94 98 ALA A C 1
ATOM 708 O O . ALA A 1 98 ? 28.395 -3.324 -38.412 1.00 80.94 98 ALA A O 1
ATOM 709 N N . SER A 1 99 ? 26.502 -4.358 -37.772 1.00 78.12 99 SER A N 1
ATOM 710 C CA . SER A 1 99 ? 26.504 -5.361 -38.843 1.00 78.12 99 SER A CA 1
ATOM 711 C C . SER A 1 99 ? 26.422 -4.722 -40.230 1.00 78.12 99 SER A C 1
ATOM 713 O O . SER A 1 99 ? 27.221 -5.066 -41.096 1.00 78.12 99 SER A O 1
ATOM 715 N N . VAL A 1 100 ? 25.514 -3.763 -40.437 1.00 80.81 100 VAL A N 1
ATOM 716 C CA . VAL A 1 100 ? 25.400 -3.047 -41.720 1.00 80.81 100 VAL A CA 1
ATOM 717 C C . VAL A 1 100 ? 26.676 -2.259 -42.020 1.00 80.81 100 VAL A C 1
ATOM 719 O O . VAL A 1 100 ? 27.145 -2.262 -43.157 1.00 80.81 100 VAL A O 1
ATOM 722 N N . GLY A 1 101 ? 27.264 -1.615 -41.007 1.00 73.75 101 GLY A N 1
ATOM 723 C CA . GLY A 1 101 ? 28.544 -0.923 -41.147 1.00 73.75 101 GLY A CA 1
ATOM 724 C C . GLY A 1 101 ? 29.676 -1.856 -41.584 1.00 73.75 101 GLY A C 1
ATOM 725 O O . GLY A 1 101 ? 30.409 -1.515 -42.508 1.00 73.75 101 GLY A O 1
ATOM 726 N N . ALA A 1 102 ? 29.783 -3.042 -40.977 1.00 75.81 102 ALA A N 1
ATOM 727 C CA . ALA A 1 102 ? 30.774 -4.051 -41.352 1.00 75.81 102 ALA A CA 1
ATOM 728 C C . ALA A 1 102 ? 30.590 -4.521 -42.803 1.00 75.81 102 ALA A C 1
ATOM 730 O O . ALA A 1 102 ? 31.539 -4.487 -43.577 1.00 75.81 102 ALA A O 1
ATOM 731 N N . THR A 1 103 ? 29.357 -4.836 -43.215 1.00 73.25 103 THR A N 1
ATOM 732 C CA . THR A 1 103 ? 29.071 -5.241 -44.602 1.00 73.25 103 THR A CA 1
ATOM 733 C C . THR A 1 103 ? 29.436 -4.157 -45.619 1.00 73.25 103 THR A C 1
ATOM 735 O O . THR A 1 103 ? 29.944 -4.468 -46.691 1.00 73.25 103 THR A O 1
ATOM 738 N N . LEU A 1 104 ? 29.203 -2.877 -45.307 1.00 65.50 104 LEU A N 1
ATOM 739 C CA . LEU A 1 104 ? 29.599 -1.774 -46.190 1.00 65.50 104 LEU A CA 1
ATOM 740 C C . LEU A 1 104 ? 31.122 -1.636 -46.310 1.00 65.50 104 LEU A C 1
ATOM 742 O O . LEU A 1 104 ? 31.615 -1.320 -47.391 1.00 65.50 104 LEU A O 1
ATOM 746 N N . VAL A 1 105 ? 31.856 -1.859 -45.216 1.00 71.69 105 VAL A N 1
ATOM 747 C CA . VAL A 1 105 ? 33.326 -1.841 -45.217 1.00 71.69 105 VAL A CA 1
ATOM 748 C C . VAL A 1 105 ? 33.882 -2.996 -46.043 1.00 71.69 105 VAL A C 1
ATOM 750 O O . VAL A 1 105 ? 34.770 -2.758 -46.857 1.00 71.69 105 VAL A O 1
ATOM 753 N N . ASP A 1 106 ? 33.327 -4.199 -45.896 1.00 76.31 106 ASP A N 1
ATOM 754 C CA . ASP A 1 106 ? 33.746 -5.372 -46.671 1.00 76.31 106 ASP A CA 1
ATOM 755 C C . ASP A 1 106 ? 33.530 -5.145 -48.175 1.00 76.31 106 ASP A C 1
ATOM 757 O O . ASP A 1 106 ? 34.458 -5.302 -48.962 1.00 76.31 106 ASP A O 1
ATOM 761 N N . VAL A 1 107 ? 32.352 -4.646 -48.578 1.00 70.12 107 VAL A N 1
ATOM 762 C CA . VAL A 1 107 ? 32.064 -4.320 -49.990 1.00 70.12 107 VAL A CA 1
ATOM 763 C C . VAL A 1 107 ? 33.016 -3.248 -50.532 1.00 70.12 107 VAL A C 1
ATOM 765 O O . VAL A 1 107 ? 33.457 -3.333 -51.677 1.00 70.12 107 VAL A O 1
ATOM 768 N N . ALA A 1 108 ? 33.346 -2.228 -49.736 1.00 66.19 108 ALA A N 1
ATOM 769 C CA . ALA A 1 108 ? 34.302 -1.202 -50.150 1.00 66.19 108 ALA A CA 1
ATOM 770 C C . ALA A 1 108 ? 35.727 -1.767 -50.305 1.00 66.19 108 ALA A C 1
ATOM 772 O O . ALA A 1 108 ? 36.431 -1.374 -51.237 1.00 66.19 108 ALA A O 1
ATOM 773 N N . GLY A 1 109 ? 36.129 -2.686 -49.422 1.00 71.81 109 GLY A N 1
ATOM 774 C CA . GLY A 1 109 ? 37.389 -3.425 -49.507 1.00 71.81 109 GLY A CA 1
ATOM 775 C C . GLY A 1 109 ? 37.468 -4.274 -50.773 1.00 71.81 109 GLY A C 1
ATOM 776 O O . GLY A 1 109 ? 38.397 -4.097 -51.554 1.00 71.81 109 GLY A O 1
ATOM 777 N N . ASP A 1 110 ? 36.442 -5.082 -51.045 1.00 73.44 110 ASP A N 1
ATOM 778 C CA . ASP A 1 110 ? 36.367 -5.932 -52.240 1.00 73.44 110 ASP A CA 1
ATOM 779 C C . ASP A 1 110 ? 36.469 -5.116 -53.543 1.00 73.44 110 ASP A C 1
ATOM 781 O O . ASP A 1 110 ? 37.140 -5.521 -54.495 1.00 73.44 110 ASP A O 1
ATOM 785 N N . VAL A 1 111 ? 35.842 -3.933 -53.596 1.00 62.84 111 VAL A N 1
ATOM 786 C CA . VAL A 1 111 ? 35.927 -3.019 -54.751 1.00 62.84 111 VAL A CA 1
ATOM 787 C C . VAL A 1 111 ? 37.332 -2.427 -54.906 1.00 62.84 111 VAL A C 1
ATOM 789 O O . VAL A 1 111 ? 37.828 -2.316 -56.028 1.00 62.84 111 VAL A O 1
ATOM 792 N N . LEU A 1 112 ? 37.983 -2.046 -53.804 1.00 63.03 112 LEU A N 1
ATOM 793 C CA . LEU A 1 112 ? 39.353 -1.524 -53.812 1.00 63.03 112 LEU A CA 1
ATOM 794 C C . LEU A 1 112 ? 40.371 -2.598 -54.207 1.00 63.03 112 LEU A C 1
ATOM 796 O O . LEU A 1 112 ? 41.265 -2.313 -55.002 1.00 63.03 112 LEU A O 1
ATOM 800 N N . ASP A 1 113 ? 40.208 -3.824 -53.718 1.00 73.56 113 ASP A N 1
ATOM 801 C CA . ASP A 1 113 ? 41.065 -4.959 -54.057 1.00 73.56 113 ASP A CA 1
ATOM 802 C C . ASP A 1 113 ? 40.882 -5.373 -55.525 1.00 73.56 113 ASP A C 1
ATOM 804 O O . ASP A 1 113 ? 41.865 -5.606 -56.233 1.00 73.56 113 ASP A O 1
ATOM 808 N N . ALA A 1 114 ? 39.645 -5.365 -56.036 1.00 62.91 114 ALA A N 1
ATOM 809 C CA . ALA A 1 114 ? 39.369 -5.571 -57.458 1.00 62.91 114 ALA A CA 1
ATOM 810 C C . ALA A 1 114 ? 39.976 -4.458 -58.336 1.00 62.91 114 ALA A C 1
ATOM 812 O O . ALA A 1 114 ? 40.536 -4.740 -59.399 1.00 62.91 114 ALA A O 1
ATOM 813 N N . ALA A 1 115 ? 39.921 -3.199 -57.888 1.00 57.09 115 ALA A N 1
ATOM 814 C CA . ALA A 1 115 ? 40.554 -2.074 -58.573 1.00 57.09 115 ALA A CA 1
ATOM 815 C C . ALA A 1 115 ? 42.094 -2.149 -58.530 1.00 57.09 115 ALA A C 1
ATOM 817 O O . ALA A 1 115 ? 42.751 -1.834 -59.522 1.00 57.09 115 ALA A O 1
ATOM 818 N N . GLY A 1 116 ? 42.675 -2.607 -57.418 1.00 55.31 116 GLY A N 1
ATOM 819 C CA . GLY A 1 116 ? 44.114 -2.836 -57.264 1.00 55.31 116 GLY A CA 1
ATOM 820 C C . GLY A 1 116 ? 44.632 -3.967 -58.156 1.00 55.31 116 GLY A C 1
ATOM 821 O O . GLY A 1 116 ? 45.643 -3.799 -58.834 1.00 55.31 116 GLY A O 1
ATOM 822 N N . ALA A 1 117 ? 43.888 -5.073 -58.254 1.00 59.38 117 ALA A N 1
ATOM 823 C CA . ALA A 1 117 ? 44.208 -6.192 -59.145 1.00 59.38 117 ALA A CA 1
ATOM 824 C C . ALA A 1 117 ? 44.176 -5.800 -60.637 1.00 59.38 117 ALA A C 1
ATOM 826 O O . ALA A 1 117 ? 44.945 -6.324 -61.446 1.00 59.38 117 ALA A O 1
ATOM 827 N N . LEU A 1 118 ? 43.320 -4.842 -61.009 1.00 50.72 118 LEU A N 1
ATOM 828 C CA . LEU A 1 118 ? 43.308 -4.231 -62.343 1.00 50.72 118 LEU A CA 1
ATOM 829 C C . LEU A 1 118 ? 44.456 -3.221 -62.538 1.00 50.72 118 LEU A C 1
ATOM 831 O O . LEU A 1 118 ? 44.956 -3.070 -63.651 1.00 50.72 118 LEU A O 1
ATOM 835 N N . GLY A 1 119 ? 44.921 -2.566 -61.469 1.00 47.72 119 GLY A N 1
ATOM 836 C CA . GLY A 1 119 ? 46.066 -1.648 -61.485 1.00 47.72 119 GLY A CA 1
ATOM 837 C C . GLY A 1 119 ? 47.403 -2.332 -61.789 1.00 47.72 119 GLY A C 1
ATOM 838 O O . GLY A 1 119 ? 48.203 -1.788 -62.549 1.00 47.72 119 GLY A O 1
ATOM 839 N N . ASP A 1 120 ? 47.605 -3.560 -61.306 1.00 54.19 120 ASP A N 1
ATOM 840 C CA . ASP A 1 120 ? 48.821 -4.348 -61.578 1.00 54.19 120 ASP A CA 1
ATOM 841 C C . ASP A 1 120 ? 48.910 -4.866 -63.030 1.00 54.19 120 ASP A C 1
ATOM 843 O O . ASP A 1 120 ? 49.957 -5.348 -63.465 1.00 54.19 120 ASP A O 1
ATOM 847 N N . THR A 1 121 ? 47.841 -4.717 -63.823 1.00 52.53 121 THR A N 1
ATOM 848 C CA . THR A 1 121 ? 47.816 -5.042 -65.264 1.00 52.53 121 THR A CA 1
ATOM 849 C C . THR A 1 121 ? 47.732 -3.807 -66.175 1.00 52.53 121 THR A C 1
ATOM 851 O O . THR A 1 121 ? 47.742 -3.933 -67.402 1.00 52.53 121 THR A O 1
ATOM 854 N N . ALA A 1 122 ? 47.734 -2.592 -65.618 1.00 47.38 122 ALA A N 1
ATOM 855 C CA . ALA A 1 122 ? 47.470 -1.354 -66.350 1.00 47.38 122 ALA A CA 1
ATOM 856 C C . ALA A 1 122 ? 48.735 -0.686 -66.923 1.00 47.38 122 ALA A C 1
ATOM 858 O O . ALA A 1 122 ? 49.072 0.451 -66.598 1.00 47.38 122 ALA A O 1
ATOM 859 N N . GLY A 1 123 ? 49.410 -1.389 -67.835 1.00 46.88 123 GLY A N 1
ATOM 860 C CA . GLY A 1 123 ? 50.369 -0.780 -68.761 1.00 46.88 123 GLY A CA 1
ATOM 861 C C . GLY A 1 123 ? 49.733 -0.228 -70.047 1.00 46.88 123 GLY A C 1
ATOM 862 O O . GLY A 1 123 ? 50.331 0.641 -70.671 1.00 46.88 123 GLY A O 1
ATOM 863 N N . ASP A 1 124 ? 48.546 -0.705 -70.457 1.00 48.88 124 ASP A N 1
ATOM 864 C CA . ASP A 1 124 ? 47.989 -0.376 -71.786 1.00 48.88 124 ASP A CA 1
ATOM 865 C C . ASP A 1 124 ? 46.464 -0.605 -71.920 1.00 48.88 124 ASP A C 1
ATOM 867 O O . ASP A 1 124 ? 45.990 -1.293 -72.821 1.00 48.88 124 ASP A O 1
ATOM 871 N N . ALA A 1 125 ? 45.656 -0.080 -70.992 1.00 50.19 125 ALA A N 1
ATOM 872 C CA . ALA A 1 125 ? 44.195 -0.261 -71.040 1.00 50.19 125 ALA A CA 1
ATOM 873 C C . ALA A 1 125 ? 43.390 0.951 -70.536 1.00 50.19 125 ALA A C 1
ATOM 875 O O . ALA A 1 125 ? 42.329 0.807 -69.934 1.00 50.19 125 ALA A O 1
ATOM 876 N N . VAL A 1 126 ? 43.853 2.174 -70.806 1.00 47.75 126 VAL A N 1
ATOM 877 C CA . VAL A 1 126 ? 43.135 3.401 -70.394 1.00 47.75 126 VAL A CA 1
ATOM 878 C C . VAL A 1 126 ? 41.887 3.670 -71.266 1.00 47.75 126 VAL A C 1
ATOM 880 O O . VAL A 1 126 ? 41.043 4.486 -70.909 1.00 47.75 126 VAL A O 1
ATOM 883 N N . GLY A 1 127 ? 41.698 2.939 -72.372 1.00 46.19 127 GLY A N 1
ATOM 884 C CA . GLY A 1 127 ? 40.531 3.080 -73.258 1.00 46.19 127 GLY A CA 1
ATOM 885 C C . GLY A 1 127 ? 39.267 2.311 -72.842 1.00 46.19 127 GLY A C 1
ATOM 886 O O . GLY A 1 127 ? 38.181 2.686 -73.267 1.00 46.19 127 GLY A O 1
ATOM 887 N N . GLY A 1 128 ? 39.381 1.261 -72.019 1.00 42.56 128 GLY A N 1
ATOM 888 C CA . GLY A 1 128 ? 38.247 0.393 -71.641 1.00 42.56 128 GLY A CA 1
ATOM 889 C C . GLY A 1 128 ? 37.586 0.746 -70.305 1.00 42.56 128 GLY A C 1
ATOM 890 O O . GLY A 1 128 ? 36.501 0.262 -69.990 1.00 42.56 128 GLY A O 1
ATOM 891 N N . LEU A 1 129 ? 38.215 1.618 -69.514 1.00 43.97 129 LEU A N 1
ATOM 892 C CA . LEU A 1 129 ? 37.732 1.957 -68.176 1.00 43.97 129 LEU A CA 1
ATOM 893 C C . LEU A 1 129 ? 36.470 2.827 -68.205 1.00 43.97 129 LEU A C 1
ATOM 895 O O . LEU A 1 129 ? 35.703 2.779 -67.259 1.00 43.97 129 LEU A O 1
ATOM 899 N N . GLY A 1 130 ? 36.187 3.557 -69.288 1.00 42.16 130 GLY A N 1
ATOM 900 C CA . GLY A 1 130 ? 34.931 4.311 -69.417 1.00 42.16 130 GLY A CA 1
ATOM 901 C C . GLY A 1 130 ? 33.684 3.431 -69.585 1.00 42.16 130 GLY A C 1
ATOM 902 O O . GLY A 1 130 ? 32.596 3.847 -69.205 1.00 42.16 130 GLY A O 1
ATOM 903 N N . GLU A 1 131 ? 33.842 2.213 -70.112 1.00 41.75 131 GLU A N 1
ATOM 904 C CA . GLU A 1 131 ? 32.754 1.244 -70.320 1.00 41.75 131 GLU A CA 1
ATOM 905 C C . GLU A 1 131 ? 32.650 0.252 -69.144 1.00 41.75 131 GLU A C 1
ATOM 907 O O . GLU A 1 131 ? 31.557 -0.180 -68.789 1.00 41.75 131 GLU A O 1
ATOM 912 N N . LEU A 1 132 ? 33.766 -0.022 -68.451 1.00 40.31 132 LEU A N 1
ATOM 913 C CA . LEU A 1 132 ? 33.794 -0.801 -67.203 1.00 40.31 132 LEU A CA 1
ATOM 914 C C . LEU A 1 132 ? 33.410 0.028 -65.954 1.00 40.31 132 LEU A C 1
ATOM 916 O O . LEU A 1 132 ? 32.943 -0.528 -64.966 1.00 40.31 132 LEU A O 1
ATOM 920 N N . VAL A 1 133 ? 33.524 1.362 -66.015 1.00 43.59 133 VAL A N 1
ATOM 921 C CA . VAL A 1 133 ? 32.935 2.323 -65.050 1.00 43.59 133 VAL A CA 1
ATOM 922 C C . VAL A 1 133 ? 31.446 2.585 -65.374 1.00 43.59 133 VAL A C 1
ATOM 924 O O . VAL A 1 133 ? 30.831 3.535 -64.901 1.00 43.59 133 VAL A O 1
ATOM 927 N N . GLY A 1 134 ? 30.822 1.693 -66.152 1.00 41.25 134 GLY A N 1
ATOM 928 C CA . GLY A 1 134 ? 29.369 1.516 -66.240 1.00 41.25 134 GLY A CA 1
ATOM 929 C C . GLY A 1 134 ? 28.760 0.722 -65.071 1.00 41.25 134 GLY A C 1
ATOM 930 O O . GLY A 1 134 ? 27.574 0.419 -65.105 1.00 41.25 134 GLY A O 1
ATOM 931 N N . LEU A 1 135 ? 29.542 0.390 -64.038 1.00 40.56 135 LEU A N 1
ATOM 932 C CA . LEU A 1 135 ? 29.088 -0.217 -62.783 1.00 40.56 1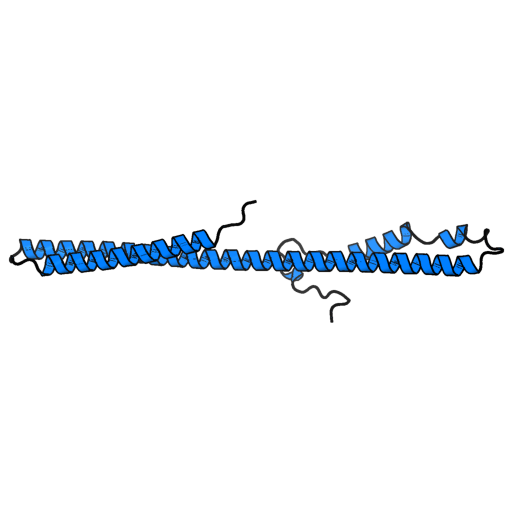35 LEU A CA 1
ATOM 933 C C . LEU A 1 135 ? 29.480 0.726 -61.637 1.00 40.56 135 LEU A C 1
ATOM 935 O O . LEU A 1 135 ? 30.649 1.026 -61.444 1.00 40.56 135 LEU A O 1
ATOM 939 N N . GLY A 1 136 ? 28.592 1.261 -60.817 1.00 40.78 136 GLY A N 1
ATOM 940 C CA . GLY A 1 136 ? 27.175 0.977 -60.664 1.00 40.78 136 GLY A CA 1
ATOM 941 C C . GLY A 1 136 ? 26.704 1.701 -59.414 1.00 40.78 136 GLY A C 1
ATOM 942 O O . GLY A 1 136 ? 26.167 1.081 -58.511 1.00 40.78 136 GLY A O 1
ATOM 943 N N . GLY A 1 137 ? 26.971 3.008 -59.314 1.00 41.69 137 GLY A N 1
ATOM 944 C CA . GLY A 1 137 ? 26.441 3.809 -58.209 1.00 41.69 137 GLY A CA 1
ATOM 945 C C . GLY A 1 137 ? 24.913 3.822 -58.230 1.00 41.69 137 GLY A C 1
ATOM 946 O O . GLY A 1 137 ? 24.290 3.651 -57.190 1.00 41.69 137 GLY A O 1
ATOM 947 N N . ASP A 1 138 ? 24.321 3.937 -59.423 1.00 45.69 138 ASP A N 1
ATOM 948 C CA . ASP A 1 138 ? 22.868 3.916 -59.603 1.00 45.69 138 ASP A CA 1
ATOM 949 C C . ASP A 1 138 ? 22.283 2.498 -59.637 1.00 45.69 138 ASP A C 1
ATOM 951 O O . ASP A 1 138 ? 21.232 2.298 -59.039 1.00 45.69 138 ASP A O 1
ATOM 955 N N . ASP A 1 139 ? 22.955 1.505 -60.235 1.00 49.53 139 ASP A N 1
ATOM 956 C CA . ASP A 1 139 ? 22.462 0.114 -60.256 1.00 49.53 139 ASP A CA 1
ATOM 957 C C . ASP A 1 139 ? 22.595 -0.572 -58.891 1.00 49.53 139 ASP A C 1
ATOM 959 O O . ASP A 1 139 ? 21.635 -1.179 -58.424 1.00 49.53 139 ASP A O 1
ATOM 963 N N . ALA A 1 140 ? 23.717 -0.404 -58.179 1.00 50.72 140 ALA A N 1
ATOM 964 C CA . ALA A 1 140 ? 23.844 -0.914 -56.814 1.00 50.72 140 ALA A CA 1
ATOM 965 C C . ALA A 1 140 ? 22.909 -0.166 -55.855 1.00 50.72 140 ALA A C 1
ATOM 967 O O . ALA A 1 140 ? 22.317 -0.786 -54.976 1.00 50.72 140 ALA A O 1
ATOM 968 N N . ALA A 1 141 ? 22.707 1.149 -56.025 1.00 48.19 141 ALA A N 1
ATOM 969 C CA . ALA A 1 141 ? 21.720 1.886 -55.236 1.00 48.19 141 ALA A CA 1
ATOM 970 C C . ALA A 1 141 ? 20.278 1.503 -55.592 1.00 48.19 141 ALA A C 1
ATOM 972 O O . ALA A 1 141 ? 19.432 1.489 -54.698 1.00 48.19 141 ALA A O 1
ATOM 973 N N . ALA A 1 142 ? 19.976 1.187 -56.853 1.00 56.00 142 ALA A N 1
ATOM 974 C CA . ALA A 1 142 ? 18.672 0.692 -57.282 1.00 56.00 142 ALA A CA 1
ATOM 975 C C . ALA A 1 142 ? 18.419 -0.714 -56.737 1.00 56.00 142 ALA A C 1
ATOM 977 O O . ALA A 1 142 ? 17.350 -0.955 -56.186 1.00 56.00 142 ALA A O 1
ATOM 978 N N . GLU A 1 143 ? 19.415 -1.598 -56.775 1.00 51.31 143 GLU A N 1
ATOM 979 C CA . GLU A 1 143 ? 19.339 -2.935 -56.195 1.00 51.31 143 GLU A CA 1
ATOM 980 C C . GLU A 1 143 ? 19.190 -2.870 -54.669 1.00 51.31 143 GLU A C 1
ATOM 982 O O . GLU A 1 143 ? 18.337 -3.551 -54.096 1.00 51.31 143 GLU A O 1
ATOM 987 N N . LEU A 1 144 ? 19.944 -1.996 -53.993 1.00 51.53 144 LEU A N 1
ATOM 988 C CA . LEU A 1 144 ? 19.812 -1.769 -52.553 1.00 51.53 144 LEU A CA 1
ATOM 989 C C . LEU A 1 144 ? 18.433 -1.187 -52.212 1.00 51.53 144 LEU A C 1
ATOM 991 O O . LEU A 1 144 ? 17.795 -1.634 -51.262 1.00 51.53 144 LEU A O 1
ATOM 995 N N . ARG A 1 145 ? 17.936 -0.227 -53.001 1.00 54.56 145 ARG A N 1
ATOM 996 C CA . ARG A 1 145 ? 16.606 0.382 -52.836 1.00 54.56 145 ARG A CA 1
ATOM 997 C C . ARG A 1 145 ? 15.496 -0.631 -53.092 1.00 54.56 145 ARG A C 1
ATOM 999 O O . ARG A 1 145 ? 14.515 -0.645 -52.353 1.00 54.56 145 ARG A O 1
ATOM 1006 N N . GLU A 1 146 ? 15.659 -1.512 -54.070 1.00 60.09 146 GLU A N 1
ATOM 1007 C CA . GLU A 1 146 ? 14.708 -2.581 -54.346 1.00 60.09 146 GLU A CA 1
ATOM 1008 C C . GLU A 1 146 ? 14.717 -3.630 -53.227 1.00 60.09 146 GLU A C 1
ATOM 1010 O O . GLU A 1 146 ? 13.655 -4.024 -52.740 1.00 60.09 146 GLU A O 1
ATOM 1015 N N . ARG A 1 147 ? 15.895 -4.013 -52.724 1.00 55.66 147 ARG A N 1
ATOM 1016 C CA . ARG A 1 147 ? 16.030 -4.910 -51.566 1.00 55.66 147 ARG A CA 1
ATOM 1017 C C . ARG A 1 147 ? 15.431 -4.301 -50.299 1.00 55.66 147 ARG A C 1
ATOM 1019 O O . ARG A 1 147 ? 14.700 -4.996 -49.599 1.00 55.66 147 ARG A O 1
ATOM 1026 N N . LEU A 1 148 ? 15.649 -3.010 -50.044 1.00 55.59 148 LEU A N 1
ATOM 1027 C CA . LEU A 1 148 ? 15.033 -2.280 -48.930 1.00 55.59 148 LEU A CA 1
ATOM 1028 C C . LEU A 1 148 ? 13.513 -2.158 -49.095 1.00 55.59 148 LEU A C 1
ATOM 1030 O O . LEU A 1 148 ? 12.787 -2.289 -48.116 1.00 55.59 148 LEU A O 1
ATOM 1034 N N . SER A 1 149 ? 13.012 -1.981 -50.321 1.00 60.94 149 SER A N 1
ATOM 1035 C CA . SER A 1 149 ? 11.568 -1.900 -50.589 1.00 60.94 149 SER A CA 1
ATOM 1036 C C . SER A 1 149 ? 10.825 -3.222 -50.360 1.00 60.94 149 SER A C 1
ATOM 1038 O O . SER A 1 149 ? 9.623 -3.219 -50.093 1.00 60.94 149 SER A O 1
ATOM 1040 N N . ARG A 1 150 ? 11.537 -4.358 -50.419 1.00 62.41 150 ARG A N 1
ATOM 1041 C CA . ARG A 1 150 ? 10.993 -5.684 -50.090 1.00 62.41 150 ARG A CA 1
ATOM 1042 C C . ARG A 1 150 ? 10.956 -5.955 -48.585 1.00 62.41 150 ARG A C 1
ATOM 1044 O O . ARG A 1 150 ? 10.194 -6.822 -48.158 1.00 62.41 150 ARG A O 1
ATOM 1051 N N . ILE A 1 151 ? 11.721 -5.215 -47.777 1.00 57.94 151 ILE A N 1
ATOM 1052 C CA . ILE A 1 151 ? 11.654 -5.301 -46.316 1.00 57.94 151 ILE A CA 1
ATOM 1053 C C . ILE A 1 151 ? 10.416 -4.527 -45.862 1.00 57.94 151 ILE A C 1
ATOM 1055 O O . ILE A 1 151 ? 10.428 -3.307 -45.698 1.00 57.94 151 ILE A O 1
ATOM 1059 N N . ARG A 1 152 ? 9.312 -5.250 -45.658 1.00 56.50 152 ARG A N 1
ATOM 1060 C CA . ARG A 1 152 ? 8.134 -4.695 -44.990 1.00 56.50 152 ARG A CA 1
ATOM 1061 C C . ARG A 1 152 ? 8.457 -4.498 -43.517 1.00 56.50 152 ARG A C 1
ATOM 1063 O O . ARG A 1 152 ? 8.374 -5.432 -42.730 1.00 56.50 152 ARG A O 1
ATOM 1070 N N . VAL A 1 153 ? 8.815 -3.270 -43.165 1.00 57.56 153 VAL A N 1
ATOM 1071 C CA . VAL A 1 153 ? 8.948 -2.841 -41.775 1.00 57.56 153 VAL A CA 1
ATOM 1072 C C . VAL A 1 153 ? 7.552 -2.869 -41.134 1.00 57.56 153 VAL A C 1
ATOM 1074 O O . VAL A 1 153 ? 6.668 -2.151 -41.615 1.00 57.56 153 VAL A O 1
ATOM 1077 N N . PRO A 1 154 ? 7.309 -3.699 -40.101 1.00 63.47 154 PRO A N 1
ATOM 1078 C CA . PRO A 1 154 ? 6.024 -3.722 -39.412 1.00 63.47 154 PRO A CA 1
ATOM 1079 C C . PRO A 1 154 ? 5.735 -2.369 -38.755 1.00 63.47 154 PRO A C 1
ATOM 1081 O O . PRO A 1 154 ? 6.652 -1.641 -38.361 1.00 63.47 154 PRO A O 1
ATOM 1084 N N . ALA A 1 155 ? 4.455 -2.017 -38.622 1.00 59.88 155 ALA A N 1
ATOM 1085 C CA . ALA A 1 155 ? 4.072 -0.768 -37.974 1.00 59.88 155 ALA A CA 1
ATOM 1086 C C . ALA A 1 155 ? 4.590 -0.722 -36.516 1.00 59.88 155 ALA A C 1
ATOM 1088 O O . ALA A 1 155 ? 4.784 -1.770 -35.888 1.00 59.88 155 ALA A O 1
ATOM 1089 N N . PRO A 1 156 ? 4.835 0.471 -35.946 1.00 46.81 156 PRO A N 1
ATOM 1090 C CA . PRO A 1 156 ? 5.249 0.583 -34.551 1.00 46.81 156 PRO A CA 1
ATOM 1091 C C . PRO A 1 156 ? 4.224 -0.088 -33.620 1.00 46.81 156 PRO A C 1
ATOM 1093 O O . PRO A 1 156 ? 3.048 0.269 -33.647 1.00 46.81 156 PRO A O 1
ATOM 1096 N N . GLY A 1 157 ? 4.671 -1.050 -32.804 1.00 55.31 157 GLY A N 1
ATOM 1097 C CA . GLY A 1 157 ? 3.819 -1.809 -31.873 1.00 55.31 157 GLY A CA 1
ATOM 1098 C C . GLY A 1 157 ? 3.280 -3.147 -32.398 1.00 55.31 157 GLY A C 1
ATOM 1099 O O . GLY A 1 157 ? 2.517 -3.801 -31.692 1.00 55.31 157 GLY A O 1
ATOM 1100 N N . ASP A 1 158 ? 3.667 -3.569 -33.602 1.00 64.44 158 ASP A N 1
ATOM 1101 C CA . ASP A 1 158 ? 3.238 -4.842 -34.191 1.00 64.44 158 ASP A CA 1
ATOM 1102 C C . ASP A 1 158 ? 4.066 -6.038 -33.652 1.00 64.44 158 ASP A C 1
ATOM 1104 O O . ASP A 1 158 ? 5.299 -5.985 -33.678 1.00 64.44 158 ASP A O 1
ATOM 1108 N N . PRO A 1 159 ? 3.448 -7.137 -33.172 1.00 63.88 159 PRO A N 1
ATOM 1109 C CA . PRO A 1 159 ? 4.177 -8.320 -32.706 1.00 63.88 159 PRO A CA 1
ATOM 1110 C C . PRO A 1 159 ? 5.044 -8.986 -33.788 1.00 63.88 159 PRO A C 1
ATOM 1112 O O . PRO A 1 159 ? 5.972 -9.708 -33.434 1.00 63.88 159 PRO A O 1
ATOM 1115 N N . ALA A 1 160 ? 4.829 -8.702 -35.078 1.00 63.66 160 ALA A N 1
ATOM 1116 C CA . ALA A 1 160 ? 5.670 -9.190 -36.176 1.00 63.66 160 ALA A CA 1
ATOM 1117 C C . ALA A 1 160 ? 7.146 -8.748 -36.079 1.00 63.66 160 ALA A C 1
ATOM 1119 O O . ALA A 1 160 ? 8.012 -9.345 -36.716 1.00 63.66 160 ALA A O 1
ATOM 1120 N N . TRP A 1 161 ? 7.460 -7.745 -35.249 1.00 62.66 161 TRP A N 1
ATOM 1121 C CA . TRP A 1 161 ? 8.839 -7.405 -34.880 1.00 62.66 161 TRP A CA 1
ATOM 1122 C C . TRP A 1 161 ? 9.584 -8.539 -34.158 1.00 62.66 161 TRP A C 1
ATOM 1124 O O . TRP A 1 161 ? 10.814 -8.547 -34.148 1.00 62.66 161 TRP A O 1
ATOM 1134 N N . LEU A 1 162 ? 8.861 -9.474 -33.540 1.00 60.69 162 LEU A N 1
ATOM 1135 C CA . LEU A 1 162 ? 9.436 -10.577 -32.770 1.00 60.69 162 LEU A CA 1
ATOM 1136 C C . LEU A 1 162 ? 9.793 -11.799 -33.634 1.00 60.69 162 LEU A 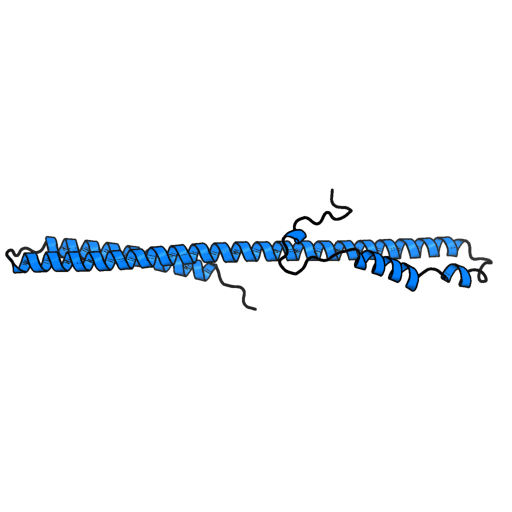C 1
ATOM 1138 O O . LEU A 1 162 ? 10.641 -12.580 -33.214 1.00 60.69 162 LEU A O 1
ATOM 1142 N N . ASP A 1 163 ? 9.211 -11.919 -34.833 1.00 57.66 163 ASP A N 1
ATOM 1143 C CA . ASP A 1 163 ? 9.290 -13.112 -35.699 1.00 57.66 163 ASP A CA 1
ATOM 1144 C C . ASP A 1 163 ? 10.122 -12.896 -36.983 1.00 57.66 163 ASP A C 1
ATOM 1146 O O . ASP A 1 163 ? 10.076 -13.699 -37.917 1.00 57.66 163 ASP A O 1
ATOM 1150 N N . LEU A 1 164 ? 10.880 -11.800 -37.070 1.00 56.41 164 LEU A N 1
ATOM 1151 C CA . LEU A 1 164 ? 11.726 -11.507 -38.229 1.00 56.41 164 LEU A CA 1
ATOM 1152 C C . LEU A 1 164 ? 12.938 -12.454 -38.282 1.00 56.41 164 LEU A C 1
ATOM 1154 O O . LEU A 1 164 ? 13.892 -12.296 -37.522 1.00 56.41 164 LEU A O 1
ATOM 1158 N N . ASP A 1 165 ? 12.905 -13.409 -39.215 1.00 51.03 165 ASP A N 1
ATOM 1159 C CA . ASP A 1 165 ? 14.043 -14.273 -39.553 1.00 51.03 165 ASP A CA 1
ATOM 1160 C C . ASP A 1 165 ? 15.026 -13.491 -40.444 1.00 51.03 165 ASP A C 1
ATOM 1162 O O . ASP A 1 165 ? 14.717 -13.140 -41.589 1.00 51.03 165 ASP A O 1
ATOM 1166 N N . VAL A 1 166 ? 16.189 -13.139 -39.889 1.00 55.12 166 VAL A N 1
ATOM 1167 C CA . VAL A 1 166 ? 17.198 -12.307 -40.559 1.00 55.12 166 VAL A CA 1
ATOM 1168 C C . VAL A 1 166 ? 18.286 -13.214 -41.151 1.00 55.12 166 VAL A C 1
ATOM 1170 O O . VAL A 1 166 ? 18.898 -13.991 -40.413 1.00 55.12 166 VAL A O 1
ATOM 1173 N N . PRO A 1 167 ? 18.584 -13.122 -42.463 1.00 38.94 167 PRO A N 1
ATOM 1174 C CA . PRO A 1 167 ? 19.629 -13.930 -43.085 1.00 38.94 167 PRO A CA 1
ATOM 1175 C C . PRO A 1 167 ? 20.986 -13.674 -42.414 1.00 38.94 167 PRO A C 1
ATOM 1177 O O . PRO A 1 167 ? 21.453 -12.539 -42.393 1.00 38.94 167 PRO A O 1
ATOM 1180 N N . GLY A 1 168 ? 21.612 -14.728 -41.882 1.00 41.84 168 GLY A N 1
ATOM 1181 C CA . GLY A 1 168 ? 22.906 -14.659 -41.186 1.00 41.84 168 GLY A CA 1
ATOM 1182 C C . GLY A 1 168 ? 22.848 -14.918 -39.676 1.00 41.84 168 GLY A C 1
ATOM 1183 O O . GLY A 1 168 ? 23.898 -15.013 -39.050 1.00 41.84 168 GLY A O 1
ATOM 1184 N N . LEU A 1 169 ? 21.655 -15.087 -39.095 1.00 39.84 169 LEU A N 1
ATOM 1185 C CA . LEU A 1 169 ? 21.470 -15.521 -37.706 1.00 39.84 169 LEU A CA 1
ATOM 1186 C C . LEU A 1 169 ? 21.024 -16.996 -37.643 1.00 39.84 169 LEU A C 1
ATOM 1188 O O . LEU A 1 169 ? 19.839 -17.298 -37.530 1.00 39.84 169 LEU A O 1
ATOM 1192 N N . ARG A 1 170 ? 21.992 -17.919 -37.706 1.00 41.78 170 ARG A N 1
ATOM 1193 C CA . ARG A 1 170 ? 21.911 -19.270 -37.120 1.00 41.78 170 ARG A CA 1
ATOM 1194 C C . ARG A 1 170 ? 23.251 -19.668 -36.527 1.00 41.78 170 ARG A C 1
ATOM 1196 O O . ARG A 1 170 ? 24.272 -19.412 -37.198 1.00 41.78 170 ARG A O 1
#

Radius of gyration: 36.65 Å; chains: 1; bounding box: 74×32×109 Å

pLDDT: mean 77.75, std 21.23, range [38.94, 98.75]

Secondary structure (DSSP, 8-state):
-PPP-HHHHHHHHHHHHHHHHHHHHHHHHHHHHHHT----SHHHHHHHHHHHHHHHHHHHHHHHHHHHHHHHHHHHHHHHHHHHHHHHHHHHHHHHHHHHHHHHHHHHHHHHHHHHHHHTTTTS-TTSHHHHTTS-HHHHHHHHHHHHHHS-PPPTT-GGGGS---TT--

Organism: NCBI:txid1457234